Protein AF-A0A382TLV8-F1 (afdb_monomer_lite)

Secondary structure (DSSP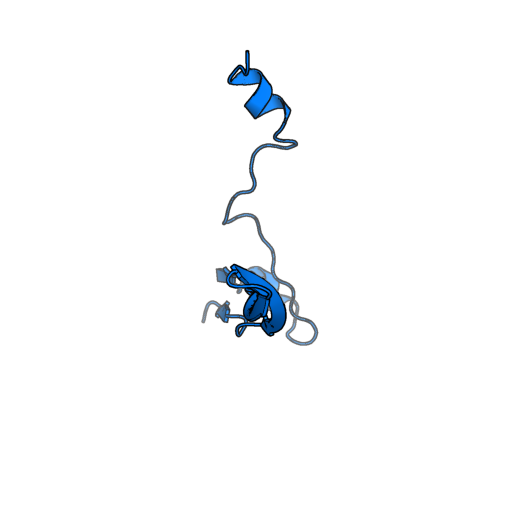, 8-state):
---HHHHHHHSTTS---TT------TTS-TTHHHHEEEEPPPPEEEEEEEEEETTEEEEEEEEEEEPPP-EEE--

Structure (mmCIF, N/CA/C/O backbone):
data_AF-A0A382TLV8-F1
#
_entry.id   AF-A0A382TLV8-F1
#
loop_
_atom_site.group_PDB
_atom_site.id
_atom_site.type_symbol
_atom_site.label_atom_id
_atom_site.label_alt_id
_atom_site.label_comp_id
_atom_site.label_asym_id
_atom_site.label_entity_id
_atom_site.label_seq_id
_atom_site.pdbx_PDB_ins_code
_atom_site.Cartn_x
_atom_site.Cartn_y
_atom_site.Cartn_z
_atom_site.occupancy
_atom_site.B_iso_or_equiv
_atom_site.auth_seq_id
_atom_site.auth_comp_id
_atom_site.auth_asym_id
_atom_site.auth_atom_id
_atom_site.pdbx_PDB_model_num
ATOM 1 N N . MET A 1 1 ? -4.449 28.359 22.100 1.00 59.97 1 MET A N 1
ATOM 2 C CA . MET A 1 1 ? -5.080 28.822 20.846 1.00 59.97 1 MET A CA 1
ATOM 3 C C . MET A 1 1 ? -4.224 28.275 19.725 1.00 59.97 1 MET A C 1
ATOM 5 O O . MET A 1 1 ? -3.093 28.724 19.603 1.00 59.97 1 MET A O 1
ATOM 9 N N . SER A 1 2 ? -4.692 27.241 19.020 1.00 70.69 2 SER A N 1
ATOM 10 C CA . SER A 1 2 ? -3.836 26.556 18.049 1.00 70.69 2 SER A CA 1
ATOM 11 C C . SER A 1 2 ? -3.557 27.489 16.875 1.00 70.69 2 SER A C 1
ATOM 13 O O . SER A 1 2 ? -4.482 27.924 16.191 1.00 70.69 2 SER A O 1
ATOM 15 N N . SER A 1 3 ? -2.296 27.886 16.716 1.00 88.25 3 SER A N 1
ATOM 16 C CA . SER A 1 3 ? -1.881 28.799 15.651 1.00 88.25 3 SER A CA 1
ATOM 17 C C . SER A 1 3 ? -1.392 28.007 14.442 1.00 88.25 3 SER A C 1
ATOM 19 O O . SER A 1 3 ? -0.903 26.885 14.567 1.00 88.25 3 SER A O 1
ATOM 21 N N . ILE A 1 4 ? -1.454 28.599 13.250 1.00 80.50 4 ILE A N 1
ATOM 22 C CA . ILE A 1 4 ? -0.942 27.941 12.039 1.00 80.50 4 ILE A CA 1
ATOM 23 C C . ILE A 1 4 ? 0.559 27.608 12.128 1.00 80.50 4 ILE A C 1
ATOM 25 O O . ILE A 1 4 ? 1.036 26.678 11.477 1.00 80.50 4 ILE A O 1
ATOM 29 N N . ASN A 1 5 ? 1.300 28.336 12.966 1.00 82.00 5 ASN A N 1
ATOM 30 C CA . ASN A 1 5 ? 2.710 28.075 13.235 1.00 82.00 5 ASN A CA 1
ATOM 31 C C . ASN A 1 5 ? 2.904 26.818 14.091 1.00 82.00 5 ASN A C 1
ATOM 33 O O . ASN A 1 5 ? 3.858 26.083 13.868 1.00 82.00 5 ASN A O 1
ATOM 37 N N . GLU A 1 6 ? 1.976 26.531 15.003 1.00 85.06 6 GLU A N 1
ATOM 38 C CA . GLU A 1 6 ? 1.981 25.311 15.813 1.00 85.06 6 GLU A CA 1
ATOM 39 C C . GLU A 1 6 ? 1.714 24.072 14.944 1.00 85.06 6 GLU A C 1
ATOM 41 O O . GLU A 1 6 ? 2.423 23.076 15.048 1.00 85.06 6 GLU A O 1
ATOM 46 N N . PHE A 1 7 ? 0.781 24.158 13.987 1.00 80.69 7 PHE A N 1
ATOM 47 C CA . PHE A 1 7 ? 0.570 23.096 12.994 1.00 80.69 7 PHE A CA 1
ATOM 48 C C . PHE A 1 7 ? 1.826 22.829 12.149 1.00 80.69 7 PHE A C 1
ATOM 50 O O . PHE A 1 7 ? 2.214 21.678 11.957 1.00 80.69 7 PHE A O 1
ATOM 57 N N . LYS A 1 8 ? 2.496 23.886 11.669 1.00 78.94 8 LYS A N 1
ATOM 58 C CA . LYS A 1 8 ? 3.743 23.751 10.900 1.00 78.94 8 LYS A CA 1
ATOM 59 C C . LYS A 1 8 ? 4.891 23.188 11.741 1.00 78.94 8 LYS A C 1
ATOM 61 O O . LYS A 1 8 ? 5.652 22.378 11.224 1.00 78.94 8 LYS A O 1
ATOM 66 N N . ALA A 1 9 ? 5.001 23.583 13.009 1.00 81.12 9 ALA A N 1
ATOM 67 C CA . ALA A 1 9 ? 6.025 23.082 13.926 1.00 81.12 9 ALA A CA 1
ATOM 68 C C . ALA A 1 9 ? 5.877 21.576 14.202 1.00 81.12 9 ALA A C 1
ATOM 70 O O . ALA A 1 9 ? 6.878 20.879 14.341 1.00 81.12 9 ALA A O 1
ATOM 71 N N . ASN A 1 10 ? 4.644 21.064 14.211 1.00 82.69 10 ASN A N 1
ATOM 72 C CA . ASN A 1 10 ? 4.367 19.638 14.386 1.00 82.69 10 ASN A CA 1
ATOM 73 C C . ASN A 1 10 ? 4.683 18.786 13.140 1.00 82.69 10 ASN A C 1
ATOM 75 O O . ASN A 1 10 ? 4.759 17.562 13.241 1.00 82.69 10 ASN A O 1
ATOM 79 N N . LEU A 1 11 ? 4.879 19.398 11.965 1.00 80.56 11 LEU A N 1
ATOM 80 C CA . LEU A 1 11 ? 5.194 18.682 10.730 1.00 80.56 11 LEU A CA 1
ATOM 81 C C . LEU A 1 11 ? 6.708 18.647 10.489 1.00 80.56 11 LEU A C 1
ATOM 83 O O . LEU A 1 11 ? 7.268 19.459 9.747 1.00 80.56 11 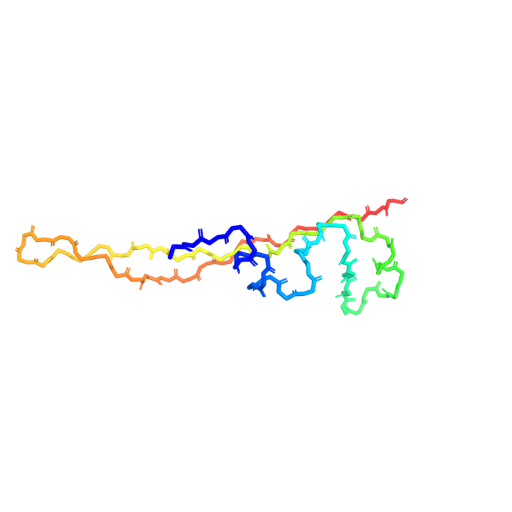LEU A O 1
ATOM 87 N N . LEU A 1 12 ? 7.373 17.678 11.120 1.00 76.50 12 LEU A N 1
ATOM 88 C CA . LEU A 1 12 ? 8.814 17.472 10.985 1.00 76.50 12 LEU A CA 1
ATOM 89 C C . LEU A 1 12 ? 9.197 17.217 9.513 1.00 76.50 12 LEU A C 1
ATOM 91 O O . LEU A 1 12 ? 8.667 16.311 8.874 1.00 76.50 12 LEU A O 1
ATOM 95 N N . GLY A 1 13 ? 10.129 18.009 8.974 1.00 72.75 13 GLY A N 1
ATOM 96 C CA . GLY A 1 13 ? 10.713 17.782 7.642 1.00 72.75 13 GLY A CA 1
ATOM 97 C C . GLY A 1 13 ? 9.880 18.250 6.444 1.00 72.75 13 GLY A C 1
ATOM 98 O O . GLY A 1 13 ? 10.257 17.959 5.309 1.00 72.75 13 GLY A O 1
ATOM 99 N N . ALA A 1 14 ? 8.804 19.012 6.682 1.00 74.19 14 ALA A N 1
ATOM 100 C CA . ALA A 1 14 ? 7.772 19.343 5.697 1.00 74.19 14 ALA A CA 1
ATOM 101 C C . ALA A 1 14 ? 7.044 18.093 5.156 1.00 74.19 14 ALA A C 1
ATOM 103 O O . ALA A 1 14 ? 7.584 16.994 5.083 1.00 74.19 14 ALA A O 1
ATOM 104 N N . GLY A 1 15 ? 5.765 18.241 4.807 1.00 80.94 15 GLY A N 1
ATOM 105 C CA . GLY A 1 15 ? 4.915 17.090 4.487 1.00 80.94 15 GLY A CA 1
ATOM 106 C C . GLY A 1 15 ? 5.444 16.234 3.321 1.00 80.94 15 GLY A C 1
ATOM 107 O O . GLY A 1 15 ? 5.932 16.795 2.331 1.00 80.94 15 GLY A O 1
ATOM 108 N N . PRO A 1 16 ? 5.323 14.892 3.401 1.00 84.75 16 PRO A N 1
ATOM 109 C CA . PRO A 1 16 ? 5.753 13.989 2.340 1.00 84.75 16 PRO A CA 1
ATOM 110 C C . PRO A 1 16 ? 5.026 14.291 1.026 1.00 84.75 16 PRO A C 1
ATOM 112 O O . PRO A 1 16 ? 3.860 14.691 0.999 1.00 84.75 16 PRO A O 1
ATOM 115 N N . ARG A 1 17 ? 5.734 14.108 -0.089 1.00 86.12 17 ARG A N 1
ATOM 116 C CA . ARG A 1 17 ? 5.201 14.312 -1.440 1.00 86.12 17 ARG A CA 1
ATOM 117 C C . ARG A 1 17 ? 5.013 12.967 -2.123 1.00 86.12 17 ARG A C 1
ATOM 119 O O . ARG A 1 17 ? 5.883 12.107 -2.032 1.00 86.12 17 ARG A O 1
ATOM 126 N N . ALA A 1 18 ? 3.925 12.833 -2.876 1.00 86.06 18 ALA A N 1
ATOM 127 C CA . ALA A 1 18 ? 3.559 11.590 -3.554 1.00 86.06 18 ALA A CA 1
ATOM 128 C C . ALA A 1 18 ? 4.554 11.129 -4.638 1.00 86.06 18 ALA A C 1
ATOM 130 O O . ALA A 1 18 ? 4.441 10.009 -5.105 1.00 86.06 18 ALA A O 1
ATOM 131 N N . ASN A 1 19 ? 5.511 11.965 -5.053 1.00 85.88 19 ASN A N 1
ATOM 132 C CA . ASN A 1 19 ? 6.491 11.652 -6.099 1.00 85.88 19 ASN A CA 1
ATOM 133 C C . ASN A 1 19 ? 7.897 11.310 -5.574 1.00 85.88 19 ASN A C 1
ATOM 135 O O . ASN A 1 19 ? 8.746 10.896 -6.354 1.00 85.88 19 ASN A O 1
ATOM 139 N N . ARG A 1 20 ? 8.184 11.514 -4.281 1.00 85.88 20 ARG A N 1
ATOM 140 C CA . ARG A 1 20 ? 9.515 11.269 -3.699 1.00 85.88 20 ARG A CA 1
ATOM 141 C C . ARG A 1 20 ? 9.578 9.887 -3.059 1.00 85.88 20 ARG A C 1
ATOM 143 O O . ARG A 1 20 ? 9.735 9.769 -1.847 1.00 85.88 20 ARG A O 1
ATOM 150 N N . PHE A 1 21 ? 9.431 8.853 -3.877 1.00 88.38 21 PHE A N 1
ATOM 151 C CA . PHE A 1 21 ? 9.498 7.463 -3.438 1.00 88.38 21 PHE A CA 1
ATOM 152 C C . PHE A 1 21 ? 10.428 6.646 -4.341 1.00 88.38 21 PHE A C 1
ATOM 154 O O . PHE A 1 21 ? 10.690 7.015 -5.482 1.00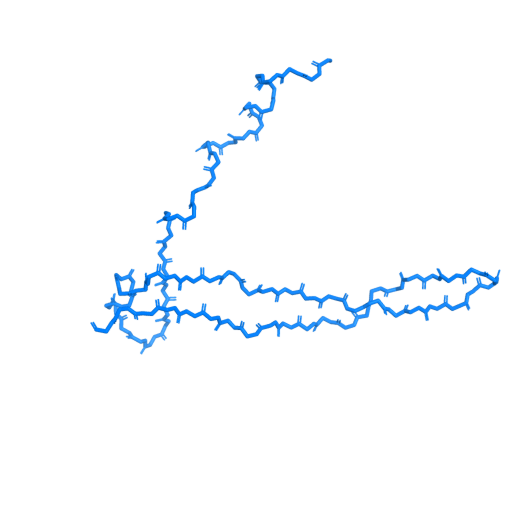 88.38 21 PHE A O 1
ATOM 161 N N . ARG A 1 22 ? 10.929 5.531 -3.807 1.00 86.94 22 ARG A N 1
ATOM 162 C CA . ARG A 1 22 ? 11.704 4.519 -4.532 1.00 86.94 22 ARG A CA 1
ATOM 163 C C . ARG A 1 22 ? 11.149 3.154 -4.150 1.00 86.94 22 ARG A C 1
ATOM 165 O O . ARG A 1 22 ? 11.007 2.879 -2.960 1.00 86.94 22 ARG A O 1
ATOM 172 N N . VAL A 1 23 ? 10.830 2.324 -5.140 1.00 85.75 23 VAL A N 1
ATOM 173 C CA . VAL A 1 23 ? 10.294 0.973 -4.923 1.00 85.75 23 VAL A CA 1
ATOM 174 C C . VAL A 1 23 ? 11.365 -0.042 -5.279 1.00 85.75 23 VAL A C 1
ATOM 176 O O . VAL A 1 23 ? 11.858 -0.057 -6.402 1.00 85.75 23 VAL A O 1
ATOM 179 N N . TYR A 1 24 ? 11.712 -0.892 -4.319 1.00 87.31 24 TYR A N 1
ATOM 180 C CA . TYR A 1 24 ? 12.650 -1.991 -4.508 1.00 87.31 24 TYR A CA 1
ATOM 181 C C . TYR A 1 24 ? 11.898 -3.316 -4.404 1.00 87.31 24 TYR A C 1
ATOM 183 O O . TYR A 1 24 ? 11.270 -3.5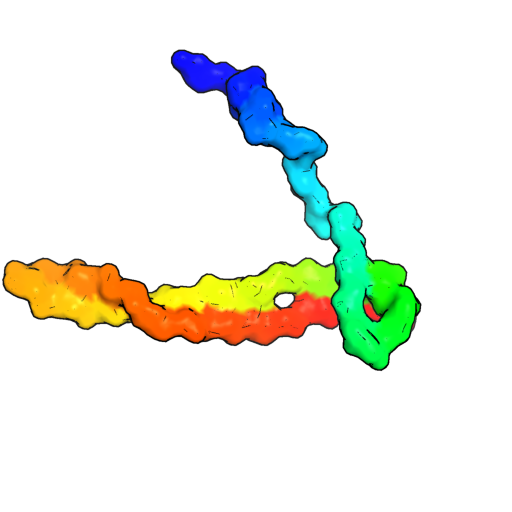88 -3.381 1.00 87.31 24 TYR A O 1
ATOM 191 N N . ILE A 1 25 ? 11.972 -4.135 -5.456 1.00 84.44 25 ILE A N 1
ATOM 192 C CA . ILE A 1 25 ? 11.394 -5.480 -5.472 1.00 84.44 25 ILE A CA 1
ATOM 193 C C . ILE A 1 25 ? 12.543 -6.497 -5.473 1.00 84.44 25 ILE A C 1
ATOM 195 O O . ILE A 1 25 ? 13.341 -6.524 -6.418 1.00 84.44 25 ILE A O 1
ATOM 199 N N . PRO A 1 26 ? 12.659 -7.343 -4.434 1.00 83.62 26 PRO A N 1
ATOM 200 C CA . PRO A 1 26 ? 13.687 -8.373 -4.386 1.00 83.62 26 PRO A CA 1
ATOM 201 C C . PRO A 1 26 ? 13.578 -9.324 -5.585 1.00 83.62 26 PRO A C 1
ATOM 203 O O . PRO A 1 26 ? 12.484 -9.727 -5.964 1.00 83.62 26 PRO A O 1
ATOM 206 N N . ARG A 1 27 ? 14.725 -9.747 -6.135 1.00 81.38 27 ARG A N 1
ATOM 207 C CA . ARG A 1 27 ? 14.861 -10.714 -7.253 1.00 81.38 27 ARG A CA 1
ATOM 208 C C . ARG A 1 27 ? 14.404 -10.239 -8.639 1.00 81.38 27 ARG A C 1
ATOM 210 O O . ARG A 1 27 ? 14.555 -11.004 -9.585 1.00 81.38 27 ARG A O 1
ATOM 217 N N . THR A 1 28 ? 13.930 -9.006 -8.797 1.00 75.00 28 THR A N 1
ATOM 218 C CA . THR A 1 28 ? 13.465 -8.496 -10.103 1.00 75.00 28 THR A CA 1
ATOM 219 C C . THR A 1 28 ? 14.478 -7.561 -10.796 1.00 75.00 28 THR A C 1
ATOM 221 O O . THR A 1 28 ? 14.232 -7.058 -11.887 1.00 75.00 28 THR A O 1
ATOM 224 N N . GLY A 1 29 ? 15.663 -7.387 -10.197 1.00 74.12 29 GLY A N 1
ATOM 225 C CA . GLY A 1 29 ? 16.771 -6.591 -10.737 1.00 74.12 29 GLY A CA 1
ATOM 226 C C . GLY A 1 29 ? 16.696 -5.103 -10.373 1.00 74.12 29 GLY A C 1
ATOM 227 O O . GLY A 1 29 ? 15.625 -4.554 -10.126 1.00 74.12 29 GLY A O 1
ATOM 228 N N . SER A 1 30 ? 17.850 -4.430 -10.339 1.00 75.69 30 SER A N 1
ATOM 229 C CA . SER A 1 30 ? 17.968 -3.025 -9.904 1.00 75.69 30 SER A CA 1
ATOM 230 C C . SER A 1 30 ? 17.300 -2.011 -10.843 1.00 75.69 30 SER A C 1
ATOM 232 O O . SER A 1 30 ? 17.089 -0.867 -10.454 1.00 75.69 30 SER A O 1
ATOM 234 N N . ALA A 1 31 ? 16.942 -2.409 -12.070 1.00 78.75 31 ALA A N 1
ATOM 235 C CA . ALA A 1 31 ? 16.323 -1.519 -13.055 1.00 78.75 31 ALA A CA 1
ATOM 236 C C . ALA A 1 31 ? 14.922 -1.037 -12.634 1.00 78.75 31 ALA A C 1
ATOM 238 O O . ALA A 1 31 ? 14.504 0.061 -12.997 1.00 78.75 31 ALA A O 1
ATOM 239 N N . ILE A 1 32 ? 14.204 -1.818 -11.824 1.00 79.88 32 ILE A N 1
ATOM 240 C CA . ILE A 1 32 ? 12.821 -1.503 -11.434 1.00 79.88 32 ILE A CA 1
ATOM 241 C C . ILE A 1 32 ? 12.725 -0.289 -10.523 1.00 79.88 32 ILE A C 1
ATOM 243 O O . ILE A 1 32 ? 11.718 0.416 -10.556 1.00 79.88 32 ILE A O 1
ATOM 247 N N . GLU A 1 33 ? 13.789 0.015 -9.784 1.00 82.19 33 GLU A N 1
ATOM 248 C CA . GLU A 1 33 ? 13.835 1.201 -8.932 1.00 82.19 33 GLU A CA 1
ATOM 249 C C . GLU A 1 33 ? 13.643 2.500 -9.727 1.00 82.19 33 GLU A C 1
ATOM 251 O O . GLU A 1 33 ? 13.116 3.470 -9.186 1.00 82.19 33 GLU A O 1
ATOM 256 N N . PHE A 1 34 ? 14.026 2.500 -11.008 1.00 84.31 34 PHE A N 1
ATOM 257 C CA . PHE A 1 34 ? 13.867 3.633 -11.919 1.00 84.31 34 PHE A CA 1
ATOM 258 C C . PHE A 1 34 ? 12.675 3.479 -12.875 1.00 84.31 34 PHE A C 1
ATOM 260 O O . PHE A 1 34 ? 12.140 4.482 -13.342 1.00 84.31 34 PHE A O 1
ATOM 267 N N . LEU A 1 35 ? 12.244 2.246 -13.164 1.00 85.88 35 LEU A N 1
ATOM 268 C CA . LEU A 1 35 ? 11.127 1.966 -14.077 1.00 85.88 35 LEU A CA 1
ATOM 269 C C . LEU A 1 35 ? 9.750 2.001 -13.392 1.00 85.88 35 LEU A C 1
ATOM 271 O O . LEU A 1 35 ? 8.733 2.126 -14.073 1.00 85.88 35 LEU A O 1
ATOM 275 N N . CYS A 1 36 ? 9.684 1.893 -12.063 1.00 84.62 36 CYS A N 1
ATOM 276 C CA . CYS A 1 36 ? 8.432 1.978 -11.313 1.00 84.62 36 CYS A CA 1
ATOM 277 C C . CYS A 1 36 ? 7.865 3.409 -11.347 1.00 84.62 36 CYS A C 1
ATOM 279 O O . CYS A 1 36 ? 8.397 4.320 -10.715 1.00 84.62 36 CYS A O 1
ATOM 281 N N . LYS A 1 37 ? 6.739 3.600 -12.042 1.00 86.44 37 LYS A N 1
ATOM 282 C CA . LYS A 1 37 ? 6.075 4.902 -12.207 1.00 86.44 37 LYS A CA 1
ATOM 283 C C . LYS A 1 37 ? 5.148 5.242 -11.046 1.00 86.44 37 LYS A C 1
ATOM 285 O O . LYS A 1 37 ? 5.128 6.379 -10.580 1.00 86.44 37 LYS A O 1
ATOM 290 N N . THR A 1 38 ? 4.345 4.276 -10.613 1.00 86.75 38 THR A N 1
ATOM 291 C CA . THR A 1 38 ? 3.369 4.448 -9.531 1.00 86.75 38 THR A CA 1
ATOM 292 C C . THR A 1 38 ? 3.282 3.176 -8.710 1.00 86.75 38 THR A C 1
ATOM 294 O O . THR A 1 38 ? 3.170 2.089 -9.273 1.00 86.75 38 THR A O 1
ATOM 297 N N . ALA A 1 39 ? 3.264 3.321 -7.391 1.00 87.81 39 ALA A N 1
ATOM 298 C CA . ALA A 1 39 ? 2.947 2.247 -6.464 1.00 87.81 39 ALA A CA 1
ATOM 299 C C . ALA A 1 39 ? 2.059 2.803 -5.348 1.00 87.81 39 ALA A C 1
ATOM 301 O O . ALA A 1 39 ? 2.296 3.909 -4.858 1.00 87.81 39 ALA A O 1
ATOM 302 N N . ALA A 1 40 ? 1.042 2.041 -4.956 1.00 87.19 40 ALA A N 1
ATOM 303 C CA . ALA A 1 40 ? 0.224 2.347 -3.786 1.00 87.19 40 ALA A CA 1
ATOM 304 C C . ALA A 1 40 ? 0.764 1.603 -2.558 1.00 87.19 40 ALA A C 1
ATOM 306 O O . ALA A 1 40 ? 1.402 0.567 -2.698 1.00 87.19 40 ALA A O 1
ATOM 307 N N . LEU A 1 41 ? 0.513 2.090 -1.343 1.00 86.50 41 LEU A N 1
ATOM 308 C CA . LEU A 1 41 ? 0.703 1.252 -0.154 1.00 86.50 41 LEU A CA 1
ATOM 309 C C . LEU A 1 41 ? -0.453 0.241 -0.086 1.00 86.50 41 LEU A C 1
ATOM 311 O O . LEU A 1 41 ? -1.592 0.637 -0.345 1.00 86.50 41 LEU A O 1
ATOM 315 N N . PRO A 1 42 ? -0.201 -1.038 0.245 1.00 87.38 42 PRO A N 1
ATOM 316 C CA . PRO A 1 42 ? -1.272 -2.016 0.362 1.00 87.38 42 PRO A CA 1
ATOM 317 C C . PRO A 1 42 ? -2.226 -1.602 1.484 1.00 87.38 42 PRO A C 1
ATOM 319 O O . PRO A 1 42 ? -1.813 -1.357 2.621 1.00 87.38 42 PRO A O 1
ATOM 322 N N . GLY A 1 43 ? -3.510 -1.508 1.149 1.00 87.69 43 GLY A N 1
ATOM 323 C CA . GLY A 1 43 ? -4.560 -1.262 2.122 1.00 87.69 43 GLY A CA 1
ATOM 324 C C . GLY A 1 43 ? -4.717 -2.440 3.081 1.00 87.69 43 GLY A C 1
ATOM 325 O O . GLY A 1 43 ? -4.499 -3.602 2.727 1.00 87.69 43 GLY A O 1
ATOM 326 N N . GLN A 1 44 ? -5.135 -2.128 4.303 1.00 88.62 44 GLN A N 1
ATOM 327 C CA . GLN A 1 44 ? -5.582 -3.117 5.275 1.00 88.62 44 GLN A CA 1
ATOM 328 C C .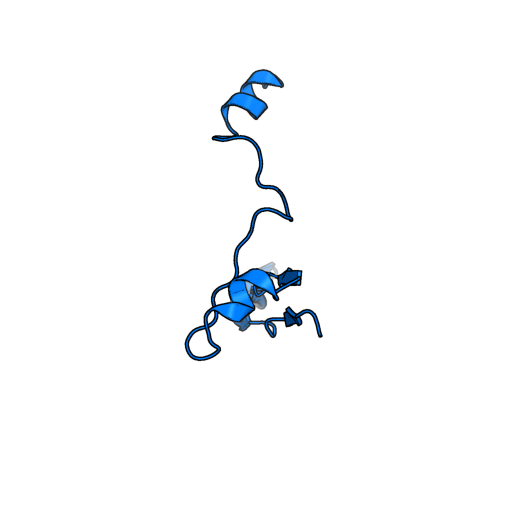 GLN A 1 44 ? -7.001 -2.754 5.698 1.00 88.62 44 GLN A C 1
ATOM 330 O O . GLN A 1 44 ? -7.244 -1.643 6.172 1.00 88.62 44 GLN A O 1
ATOM 335 N N . THR A 1 45 ? -7.922 -3.702 5.570 1.00 88.75 45 THR A N 1
ATOM 336 C CA . THR A 1 45 ? -9.297 -3.552 6.049 1.00 88.75 45 THR A CA 1
ATOM 337 C C . THR A 1 45 ? -9.531 -4.531 7.189 1.00 88.75 45 THR A C 1
ATOM 339 O O . THR A 1 45 ? -9.106 -5.685 7.127 1.00 88.75 45 THR A O 1
ATOM 342 N N . ILE A 1 46 ? -10.170 -4.048 8.252 1.00 89.75 46 ILE A N 1
ATOM 343 C CA . ILE A 1 46 ? -10.584 -4.855 9.400 1.00 89.75 46 ILE A CA 1
ATOM 344 C C . ILE A 1 46 ? -12.107 -4.862 9.390 1.00 89.75 46 ILE A C 1
ATOM 346 O O . ILE A 1 46 ? -12.718 -3.799 9.500 1.00 89.75 46 ILE A O 1
ATOM 350 N N . ALA A 1 47 ? -12.713 -6.034 9.206 1.00 88.88 47 ALA A N 1
ATOM 351 C CA . ALA A 1 47 ? -14.167 -6.150 9.221 1.00 88.88 47 ALA A CA 1
ATOM 352 C C . ALA A 1 47 ? -14.692 -6.032 10.660 1.00 88.88 47 ALA A C 1
ATOM 354 O O . ALA A 1 47 ? -14.117 -6.602 11.585 1.00 88.88 47 ALA A O 1
ATOM 355 N N . GLU A 1 48 ? -15.787 -5.303 10.867 1.00 88.31 48 GLU A N 1
ATOM 356 C CA . GLU A 1 48 ? -16.449 -5.247 12.173 1.00 88.31 48 GLU A CA 1
ATOM 357 C C . GLU A 1 48 ? -17.335 -6.484 12.362 1.00 88.31 48 GLU A C 1
ATOM 359 O O . GLU A 1 48 ? -18.161 -6.802 11.507 1.00 88.31 48 GLU A O 1
ATOM 364 N N . THR A 1 49 ? -17.200 -7.162 13.501 1.00 88.12 49 THR A N 1
ATOM 365 C CA . THR A 1 49 ? -18.106 -8.236 13.924 1.00 88.12 49 THR A CA 1
ATOM 366 C C . THR A 1 49 ? -19.073 -7.678 14.971 1.00 88.12 49 THR A C 1
ATOM 368 O O . THR A 1 49 ? -18.640 -7.364 16.086 1.00 88.12 49 THR A O 1
ATOM 371 N N . PRO A 1 50 ? -20.366 -7.497 14.645 1.00 88.56 50 PRO A N 1
ATOM 372 C CA . PRO A 1 50 ? -21.338 -6.985 15.600 1.00 88.56 50 PRO A CA 1
ATOM 373 C C . PRO A 1 50 ? -21.710 -8.061 16.625 1.00 88.56 50 PRO A C 1
ATOM 375 O O . PRO A 1 50 ? -22.113 -9.167 16.270 1.00 88.56 50 PRO A O 1
ATOM 378 N N . VAL A 1 51 ? -21.614 -7.713 17.906 1.00 88.06 51 VAL A N 1
ATOM 379 C CA . VAL A 1 51 ? -22.064 -8.539 19.029 1.00 88.06 51 VAL A CA 1
ATOM 380 C C . VAL A 1 51 ? -23.199 -7.810 19.738 1.00 88.06 51 VAL A C 1
ATOM 382 O O . VAL A 1 51 ? -23.015 -6.728 20.298 1.00 88.06 51 VAL A O 1
ATOM 385 N N . ASN A 1 52 ? -24.395 -8.395 19.717 1.00 89.25 52 ASN A N 1
ATOM 386 C CA . ASN A 1 52 ? -25.549 -7.846 20.421 1.00 89.25 52 ASN A CA 1
ATOM 387 C C . ASN A 1 52 ? -25.431 -8.162 21.914 1.00 89.25 52 ASN A C 1
ATOM 389 O O . ASN A 1 52 ? -25.535 -9.315 22.327 1.00 89.25 52 ASN A O 1
ATOM 393 N N . PHE A 1 53 ? -25.253 -7.131 22.734 1.00 87.69 53 PHE A N 1
ATOM 394 C CA . PHE A 1 53 ? -25.188 -7.262 24.183 1.00 87.69 53 PHE A CA 1
ATOM 395 C C . PHE A 1 53 ? -26.167 -6.294 24.840 1.00 87.69 53 PHE A C 1
ATOM 397 O O . PHE A 1 53 ? -26.057 -5.079 24.694 1.00 87.69 53 PHE A O 1
ATOM 404 N N . ARG A 1 54 ? -27.137 -6.840 25.585 1.00 88.56 54 ARG A N 1
ATOM 405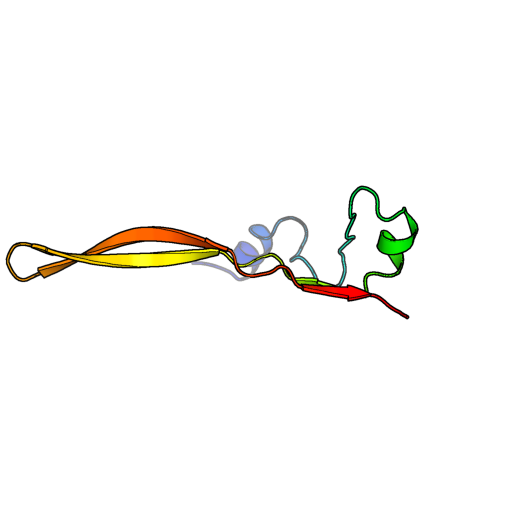 C CA . ARG A 1 54 ? -28.106 -6.069 26.390 1.00 88.56 54 ARG A CA 1
ATOM 406 C C . ARG A 1 54 ? -28.835 -4.958 25.609 1.00 88.56 54 ARG A C 1
ATOM 408 O O . ARG A 1 54 ? -29.034 -3.868 26.131 1.00 88.56 54 ARG A O 1
ATOM 415 N N . GLY A 1 55 ? -29.221 -5.222 24.359 1.00 89.12 55 GLY A N 1
ATOM 416 C CA . GLY A 1 55 ? -29.928 -4.251 23.508 1.00 89.12 55 GLY A CA 1
ATOM 417 C C . GLY A 1 55 ? -29.030 -3.219 22.812 1.00 89.12 55 GLY A C 1
ATOM 418 O O . GLY A 1 55 ? -29.536 -2.407 22.046 1.00 89.12 55 GLY A O 1
ATOM 419 N N . MET A 1 56 ? -27.711 -3.270 23.024 1.00 88.31 56 MET A N 1
ATOM 420 C CA . MET A 1 56 ? -26.718 -2.491 22.280 1.00 88.31 56 MET A CA 1
ATOM 421 C C . MET A 1 56 ? -25.963 -3.390 21.295 1.00 88.31 56 MET A C 1
ATOM 423 O O . MET A 1 56 ? -25.807 -4.590 21.528 1.00 88.31 56 MET A O 1
ATOM 427 N N . ILE A 1 57 ? -25.470 -2.808 20.201 1.00 89.94 57 ILE A N 1
ATOM 428 C CA . ILE A 1 57 ? -24.587 -3.487 19.245 1.00 89.94 57 ILE A CA 1
ATOM 429 C C . ILE A 1 57 ? -23.157 -3.039 19.541 1.00 89.94 57 ILE A C 1
ATOM 431 O O . ILE A 1 57 ? -22.802 -1.884 19.307 1.00 89.94 57 ILE A O 1
ATOM 435 N N . VAL A 1 58 ? -22.341 -3.949 20.066 1.00 87.88 58 VAL A N 1
ATOM 436 C CA . VAL A 1 58 ? -20.912 -3.724 20.294 1.00 87.88 58 VAL A CA 1
ATOM 437 C C . VAL A 1 58 ? -20.160 -4.165 19.042 1.00 87.88 58 VAL A C 1
ATOM 439 O O . VAL A 1 58 ? -20.284 -5.309 18.612 1.00 87.88 58 VAL A O 1
ATOM 442 N N . LYS A 1 59 ? -19.395 -3.257 18.436 1.00 89.69 59 LYS A N 1
ATOM 443 C CA . LYS A 1 59 ? -18.582 -3.540 17.247 1.00 89.69 59 LYS A CA 1
ATOM 444 C C . LYS A 1 59 ? -17.210 -4.042 17.685 1.00 89.69 59 LYS A C 1
ATOM 446 O O . LYS A 1 59 ? -16.414 -3.264 18.207 1.00 89.69 59 LYS A O 1
ATOM 451 N N . LEU A 1 60 ? -16.947 -5.331 17.496 1.00 86.88 60 LEU A N 1
ATOM 452 C CA . LEU A 1 60 ? -15.632 -5.917 17.739 1.00 86.88 60 LEU A CA 1
ATOM 453 C C . LEU A 1 60 ? -14.813 -5.916 16.444 1.00 86.88 60 LEU A C 1
ATOM 455 O O . LEU A 1 60 ? -15.356 -6.134 15.361 1.00 86.88 60 LEU A O 1
ATOM 459 N N . ALA A 1 61 ? -13.505 -5.684 16.550 1.00 88.06 61 ALA A N 1
ATOM 460 C CA . ALA A 1 61 ? -12.592 -5.860 15.427 1.00 88.06 61 ALA A CA 1
ATOM 461 C C . ALA A 1 61 ? -12.508 -7.352 15.067 1.00 88.06 61 ALA A C 1
ATOM 463 O O . ALA A 1 61 ? -12.087 -8.162 15.891 1.00 88.06 61 ALA A O 1
ATOM 464 N N . GLY A 1 62 ? -12.946 -7.700 13.860 1.00 87.19 62 GLY A N 1
ATOM 465 C CA . GLY A 1 62 ? -12.843 -9.042 13.300 1.00 87.19 62 GLY A CA 1
ATOM 466 C C . GLY A 1 62 ? -11.523 -9.261 12.563 1.00 87.19 62 GLY A C 1
ATOM 467 O O . GLY A 1 62 ? -10.493 -8.659 12.882 1.00 87.19 62 GLY A O 1
ATOM 468 N N . ASP A 1 63 ? -11.564 -10.127 11.554 1.00 87.44 63 ASP A N 1
ATOM 469 C CA . ASP A 1 63 ? -10.375 -10.516 10.804 1.00 87.44 63 ASP A CA 1
ATOM 470 C C . ASP A 1 63 ? -9.831 -9.397 9.911 1.00 87.44 63 ASP A C 1
ATOM 472 O O . ASP A 1 63 ? -10.551 -8.526 9.406 1.00 87.44 63 ASP A O 1
ATOM 476 N N . ARG A 1 64 ? -8.509 -9.441 9.716 1.00 88.56 64 ARG A N 1
ATOM 477 C CA . ARG A 1 64 ? -7.772 -8.501 8.872 1.00 88.56 64 ARG A CA 1
ATOM 478 C C . ARG A 1 64 ? -7.572 -9.090 7.485 1.00 88.56 64 ARG A C 1
ATOM 480 O O . ARG A 1 64 ? -6.983 -10.159 7.346 1.00 88.56 64 ARG A O 1
ATOM 487 N N . THR A 1 65 ? -7.985 -8.350 6.465 1.00 90.31 65 THR A N 1
ATOM 488 C CA . THR A 1 65 ? -7.761 -8.694 5.058 1.00 90.31 65 THR A CA 1
ATOM 489 C C . THR A 1 65 ? -6.877 -7.644 4.395 1.00 90.31 65 THR A C 1
ATOM 491 O O . THR A 1 65 ? -7.035 -6.445 4.645 1.00 90.31 65 THR A O 1
ATOM 494 N N . PHE A 1 66 ? -5.969 -8.088 3.529 1.00 90.00 66 PHE A N 1
ATOM 495 C CA . PHE A 1 66 ? -5.084 -7.219 2.756 1.00 90.00 66 PHE A CA 1
ATOM 496 C C . PHE A 1 66 ? -5.531 -7.189 1.298 1.00 90.00 66 PHE A C 1
ATOM 498 O O . PHE A 1 66 ? -5.805 -8.232 0.704 1.00 90.00 66 PHE A O 1
ATOM 505 N N . THR A 1 67 ? -5.606 -5.995 0.721 1.00 89.06 67 THR A N 1
ATOM 506 C CA . THR A 1 67 ? -5.875 -5.828 -0.711 1.00 89.06 67 THR A CA 1
ATOM 507 C C . THR A 1 67 ? -4.629 -6.135 -1.537 1.00 89.06 67 THR A C 1
ATOM 509 O O . THR A 1 67 ? -3.508 -5.976 -1.048 1.00 89.06 67 THR A O 1
ATOM 512 N N . ASN A 1 68 ? -4.820 -6.523 -2.803 1.00 89.50 68 ASN A N 1
ATOM 513 C CA . ASN A 1 68 ? -3.708 -6.724 -3.729 1.00 89.50 68 ASN A CA 1
ATOM 514 C C . ASN A 1 68 ? -2.856 -5.450 -3.863 1.00 89.50 68 ASN A C 1
ATOM 516 O O . ASN A 1 68 ? -3.382 -4.336 -3.871 1.00 89.50 68 ASN A O 1
ATOM 520 N N . TRP A 1 69 ? -1.540 -5.629 -3.975 1.00 88.88 69 TRP A N 1
ATOM 521 C CA . TRP A 1 69 ? -0.610 -4.531 -4.200 1.00 88.88 69 TRP A CA 1
ATOM 522 C C . TRP A 1 69 ? -0.420 -4.300 -5.701 1.00 88.88 69 TRP A C 1
ATOM 524 O O . TRP A 1 69 ? 0.010 -5.199 -6.422 1.00 88.88 69 TRP A O 1
ATOM 534 N N . GLU A 1 70 ? -0.742 -3.094 -6.168 1.00 88.75 70 GLU A N 1
ATOM 535 C CA . GLU A 1 70 ? -0.633 -2.712 -7.577 1.00 88.75 70 GLU A CA 1
ATOM 536 C C . GLU A 1 70 ? 0.554 -1.773 -7.816 1.00 88.75 70 GLU A C 1
ATOM 538 O O . GLU A 1 70 ? 0.760 -0.787 -7.097 1.00 88.75 70 GLU A O 1
ATOM 543 N N . VAL A 1 71 ? 1.323 -2.078 -8.865 1.00 86.88 71 VAL A N 1
ATOM 544 C CA . VAL A 1 71 ? 2.493 -1.312 -9.306 1.00 86.88 71 VAL A CA 1
ATOM 545 C C . VAL A 1 71 ? 2.425 -1.129 -10.817 1.00 86.88 71 VAL A C 1
ATOM 547 O O . VAL A 1 71 ? 2.228 -2.097 -11.547 1.00 86.88 71 VAL A O 1
ATOM 550 N N . ALA A 1 72 ? 2.626 0.099 -11.294 1.00 88.69 72 ALA A N 1
ATOM 551 C CA . ALA A 1 72 ? 2.762 0.386 -12.719 1.00 88.69 72 ALA A CA 1
ATOM 552 C C . ALA A 1 72 ? 4.233 0.630 -13.071 1.00 88.69 72 ALA A C 1
ATOM 554 O O . ALA A 1 72 ? 4.910 1.443 -12.432 1.00 88.69 72 ALA A O 1
ATOM 555 N N . ILE A 1 73 ? 4.708 -0.051 -14.111 1.00 87.00 73 ILE A N 1
ATOM 556 C CA . ILE A 1 73 ? 6.094 -0.013 -14.590 1.00 87.00 73 ILE A CA 1
ATOM 557 C C . ILE A 1 73 ? 6.088 0.550 -16.018 1.00 87.00 73 ILE A C 1
ATOM 559 O O . ILE A 1 73 ? 5.163 0.274 -16.783 1.00 87.00 73 ILE A O 1
ATOM 563 N N . TYR A 1 74 ? 7.078 1.372 -16.367 1.00 86.38 74 TYR A N 1
ATOM 564 C CA . TYR A 1 74 ? 7.280 1.812 -17.750 1.00 86.38 74 TYR A CA 1
ATOM 565 C C . TYR A 1 74 ? 7.616 0.620 -18.665 1.00 86.38 74 TYR A C 1
ATOM 567 O O . TYR A 1 74 ? 8.347 -0.277 -18.248 1.00 86.38 74 TYR A O 1
ATOM 575 N N . ASN A 1 75 ? 7.063 0.622 -19.884 1.00 71.19 75 ASN A N 1
ATOM 576 C CA . ASN A 1 75 ? 7.368 -0.356 -20.939 1.00 71.19 75 ASN A CA 1
ATOM 577 C C . ASN A 1 75 ? 8.697 -0.020 -21.619 1.00 71.19 75 ASN A C 1
ATOM 579 O O . ASN A 1 75 ? 8.867 1.177 -21.949 1.00 71.19 75 ASN A O 1
#

Organism: NCBI:txid408172

pLDDT: mean 84.61, std 5.61, range [59.97, 90.31]

Foldseek 3Di:
DCDPVNVVVVQPPPDDDQQPDFDDDPPPDPVQRVFWDDWDDKDKDWDWDWDDDPNDTDTDGHDIDIDDTDIDGHD

Sequence (75 aa):
MSSINEFKANLLGAGPRANRFRVYIPRTGSAIEFLCKTAALPGQTIAETPVNFRGMIVKLAGDRTFTNWEVAIYN

Radius of gyration: 20.7 Å; chains: 1; bounding box: 48×40×47 Å